Protein AF-A0A523J4W7-F1 (afdb_monomer_lite)

Structure (mmCIF, N/CA/C/O backbone):
data_AF-A0A523J4W7-F1
#
_entry.id   AF-A0A523J4W7-F1
#
loop_
_atom_site.group_PDB
_atom_site.id
_atom_site.type_symbol
_atom_site.label_atom_id
_atom_site.label_alt_id
_atom_site.label_comp_id
_atom_site.label_asym_id
_atom_site.label_entity_id
_atom_site.label_seq_id
_atom_site.pdbx_PDB_ins_code
_atom_site.Cartn_x
_atom_site.Cartn_y
_atom_site.Cartn_z
_atom_site.occupancy
_atom_site.B_iso_or_equiv
_atom_site.auth_seq_id
_atom_site.auth_comp_id
_atom_site.auth_asym_id
_atom_site.auth_atom_id
_atom_site.pdbx_PDB_model_num
ATOM 1 N N . MET A 1 1 ? -36.535 39.498 18.106 1.00 58.19 1 MET A N 1
ATOM 2 C CA . MET A 1 1 ? -37.154 38.245 18.597 1.00 58.19 1 MET A CA 1
ATOM 3 C C . MET A 1 1 ? -37.058 38.218 20.116 1.00 58.19 1 MET A C 1
ATOM 5 O O . MET A 1 1 ? -35.979 38.515 20.617 1.00 58.19 1 MET A O 1
ATOM 9 N N . PRO A 1 2 ? -38.145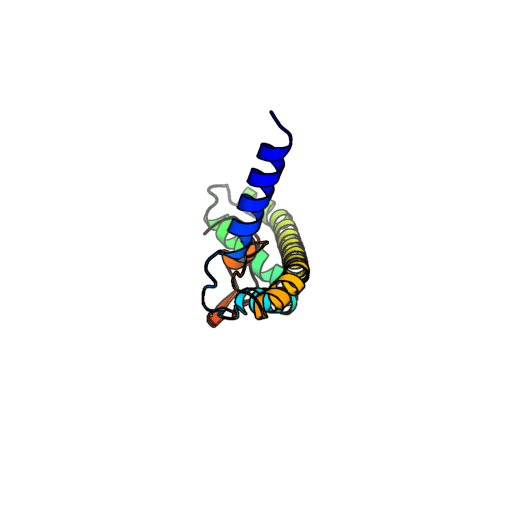 37.937 20.852 1.00 69.81 2 PRO A N 1
ATOM 10 C CA . PRO A 1 2 ? -38.103 37.936 22.310 1.00 69.81 2 PRO A CA 1
ATOM 11 C C . PRO A 1 2 ? -37.202 36.794 22.823 1.00 69.81 2 PRO A C 1
ATOM 13 O O . PRO A 1 2 ? -37.271 35.681 22.294 1.00 69.81 2 PRO A O 1
ATOM 16 N N . PRO A 1 3 ? -36.372 37.033 23.856 1.00 75.31 3 PRO A N 1
ATOM 17 C CA . PRO A 1 3 ? -35.340 36.094 24.324 1.00 75.31 3 PRO A CA 1
ATOM 18 C C . PRO A 1 3 ? -35.903 34.750 24.812 1.00 75.31 3 PRO A C 1
ATOM 20 O O . PRO A 1 3 ? -35.189 33.751 24.868 1.00 75.31 3 PRO A O 1
ATOM 23 N N . VAL A 1 4 ? -37.199 34.709 25.124 1.00 78.50 4 VAL A N 1
ATOM 24 C CA . VAL A 1 4 ? -37.931 33.509 25.542 1.00 78.50 4 VAL A CA 1
ATOM 25 C C . VAL A 1 4 ? -38.067 32.497 24.398 1.00 78.50 4 VAL A C 1
ATOM 27 O O . VAL A 1 4 ? -37.912 31.301 24.626 1.00 78.50 4 VAL A O 1
ATOM 30 N N . VAL A 1 5 ? -38.269 32.960 23.158 1.00 80.00 5 VAL A N 1
ATOM 31 C CA . VAL A 1 5 ? -38.459 32.083 21.986 1.00 80.00 5 VAL A CA 1
ATOM 32 C C . VAL A 1 5 ? -37.146 31.408 21.586 1.00 80.00 5 VAL A C 1
ATOM 34 O O . VAL A 1 5 ? -37.135 30.222 21.274 1.00 80.00 5 VAL A O 1
ATOM 37 N N . ALA A 1 6 ? -36.024 32.129 21.682 1.00 76.06 6 ALA A N 1
ATOM 38 C CA . ALA A 1 6 ? -34.698 31.572 21.415 1.00 76.06 6 ALA A CA 1
ATOM 39 C C . ALA A 1 6 ? -34.321 30.473 22.421 1.00 76.06 6 ALA A C 1
ATOM 41 O O . ALA A 1 6 ? -33.789 29.438 22.033 1.00 76.06 6 ALA A O 1
ATOM 42 N N . ARG A 1 7 ? -34.649 30.663 23.707 1.00 80.81 7 ARG A N 1
ATOM 43 C CA . ARG A 1 7 ? -34.393 29.663 24.757 1.00 80.81 7 ARG A CA 1
ATOM 44 C C . ARG A 1 7 ? -35.250 28.414 24.581 1.00 80.81 7 ARG A C 1
ATOM 46 O O . ARG A 1 7 ? -34.728 27.318 24.720 1.00 80.81 7 ARG A O 1
ATOM 53 N N . LEU A 1 8 ? -36.527 28.573 24.232 1.00 82.38 8 LEU A N 1
ATOM 54 C CA . LEU A 1 8 ? -37.433 27.455 23.952 1.00 82.38 8 LEU A CA 1
ATOM 55 C C . LEU A 1 8 ? -36.992 26.647 22.728 1.00 82.38 8 LEU A C 1
ATOM 57 O O . LEU A 1 8 ? -36.990 25.422 22.788 1.00 82.38 8 LEU A O 1
ATOM 61 N N . ALA A 1 9 ? -36.551 27.314 21.658 1.00 79.12 9 ALA A N 1
ATOM 62 C CA . ALA A 1 9 ? -36.016 26.638 20.478 1.00 79.12 9 ALA A CA 1
ATOM 63 C C . ALA A 1 9 ? -34.752 25.827 20.804 1.00 79.12 9 ALA A C 1
ATOM 65 O O . ALA A 1 9 ? -34.626 24.684 20.372 1.00 79.12 9 ALA A O 1
ATOM 66 N N . LEU A 1 10 ? -33.850 26.383 21.619 1.00 79.25 10 LEU A N 1
ATOM 67 C CA . LEU A 1 10 ? -32.634 25.697 22.062 1.00 79.25 10 LEU A CA 1
ATOM 68 C C . LEU A 1 10 ? -32.953 24.495 22.958 1.00 79.25 10 LEU A C 1
ATOM 70 O O . LEU A 1 10 ? -32.344 23.441 22.804 1.00 79.25 10 LEU A O 1
ATOM 74 N N . LEU A 1 11 ? -33.952 24.633 23.835 1.00 81.19 11 LEU A N 1
ATOM 75 C CA . LEU A 1 11 ? -34.392 23.570 24.736 1.00 81.19 11 LEU A CA 1
ATOM 76 C C . LEU A 1 11 ? -35.047 22.424 23.956 1.00 81.19 11 LEU A C 1
ATOM 78 O O . LEU A 1 11 ? -34.674 21.274 24.155 1.00 81.19 11 LEU A O 1
ATOM 82 N N . VAL A 1 12 ? -35.929 22.729 22.998 1.00 80.31 12 VAL A N 1
ATOM 83 C CA . VAL A 1 12 ? -36.558 21.734 22.109 1.00 80.31 12 VAL A CA 1
ATOM 84 C C . VAL A 1 12 ? -35.526 21.057 21.203 1.00 80.31 12 VAL A C 1
ATOM 86 O O . VAL A 1 12 ? -35.583 19.843 21.030 1.00 80.31 12 VAL A O 1
ATOM 89 N N . PHE A 1 13 ? -34.539 21.798 20.689 1.00 74.94 13 PHE A N 1
ATOM 90 C CA . PHE A 1 13 ? -33.437 21.226 19.910 1.00 74.94 13 PHE A CA 1
ATOM 91 C C . PHE A 1 13 ? -32.570 20.281 20.758 1.00 74.94 13 PHE A C 1
ATOM 93 O O . PHE A 1 13 ? -32.267 19.167 20.334 1.00 74.94 13 PHE A O 1
ATOM 100 N N . SER A 1 14 ? -32.243 20.672 21.996 1.00 72.19 14 SER A N 1
ATOM 101 C CA . SER A 1 14 ? -31.510 19.810 22.933 1.00 72.19 14 SER A CA 1
ATOM 102 C C . SER A 1 14 ? -32.317 18.595 23.402 1.00 72.19 14 SER A C 1
ATOM 104 O O . SER A 1 14 ? -31.745 17.524 23.579 1.00 72.19 14 SER A O 1
ATOM 106 N N . LEU A 1 15 ? -33.642 18.717 23.543 1.00 71.12 15 LEU A N 1
ATOM 107 C CA . LEU A 1 15 ? -34.518 17.597 23.896 1.00 71.12 15 LEU A CA 1
ATOM 108 C C . LEU A 1 15 ? -34.687 16.623 22.722 1.00 71.12 15 LEU A C 1
ATOM 110 O O . LEU A 1 15 ? -34.713 15.415 22.929 1.00 71.12 15 LEU A O 1
ATOM 114 N N . GLY A 1 16 ? -34.738 17.134 21.488 1.00 65.25 16 GLY A N 1
ATOM 115 C CA . GLY A 1 16 ? -34.767 16.320 20.271 1.00 65.25 16 GLY A CA 1
ATOM 116 C 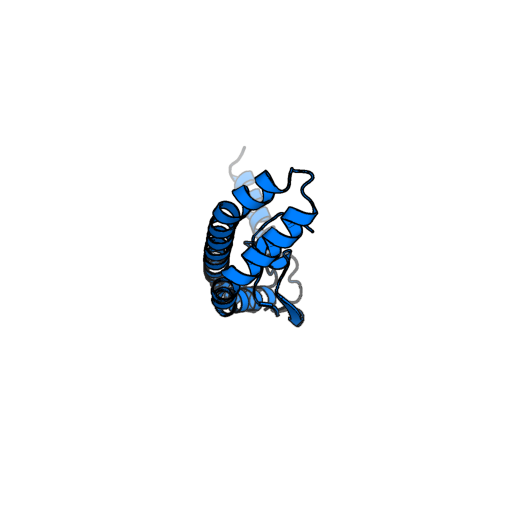C . GLY A 1 16 ? -33.500 15.482 20.081 1.00 65.25 16 GLY A C 1
ATOM 117 O O . GLY A 1 16 ? -33.583 14.348 19.617 1.00 65.25 16 GLY A O 1
ATOM 118 N N . LEU A 1 17 ? -32.343 15.988 20.526 1.00 59.12 17 LEU A N 1
ATOM 119 C CA . LEU A 1 17 ? -31.079 15.238 20.549 1.00 59.12 17 LEU A CA 1
ATOM 120 C C . LEU A 1 17 ? -31.070 14.086 21.572 1.00 59.12 17 LEU A C 1
ATOM 122 O O . LEU A 1 17 ? -30.304 13.142 21.402 1.00 59.12 17 LEU A O 1
ATOM 126 N N . LEU A 1 18 ? -31.919 14.137 22.605 1.00 59.59 18 LEU A N 1
ATOM 127 C CA . LEU A 1 18 ? -32.004 13.113 23.657 1.00 59.59 18 LEU A CA 1
ATOM 128 C C . LEU A 1 18 ? -33.019 11.996 23.355 1.00 59.59 18 LEU A C 1
ATOM 130 O O . LEU A 1 18 ? -32.988 10.966 24.021 1.00 59.59 18 LEU A O 1
ATOM 134 N N . ILE A 1 19 ? -33.907 12.183 22.369 1.00 60.59 19 ILE A N 1
ATOM 135 C CA . ILE A 1 19 ? -34.980 11.229 22.005 1.00 60.59 19 ILE A CA 1
ATOM 136 C C . ILE A 1 19 ? -34.667 10.510 20.672 1.00 60.59 19 ILE A C 1
ATOM 138 O O . ILE A 1 19 ? -35.482 9.754 20.144 1.00 60.59 19 ILE A O 1
ATOM 142 N N . GLY A 1 20 ? -33.469 10.711 20.111 1.00 55.97 20 GLY A N 1
ATOM 143 C CA . GLY A 1 20 ? -33.013 9.959 18.941 1.00 55.97 20 GLY A CA 1
ATOM 144 C C . GLY A 1 20 ? -33.069 8.444 19.197 1.00 55.97 20 GLY A C 1
ATOM 145 O O . GLY A 1 20 ? -32.795 8.013 20.319 1.00 55.97 20 GLY A O 1
ATOM 146 N N . PRO A 1 21 ? -33.444 7.628 18.193 1.00 49.53 21 PRO A N 1
ATOM 147 C CA . PRO A 1 21 ? -33.671 6.203 18.381 1.00 49.53 21 PRO A CA 1
ATOM 148 C C . PRO A 1 21 ? -32.414 5.544 18.948 1.00 49.53 21 PRO A C 1
ATOM 150 O O . PRO A 1 21 ? -31.361 5.534 18.311 1.00 49.53 21 PRO A O 1
ATOM 153 N N . THR A 1 22 ? -32.534 4.971 20.146 1.00 55.03 22 THR A N 1
ATOM 154 C CA . THR A 1 22 ? -31.561 4.028 20.693 1.00 55.03 22 THR A CA 1
ATOM 155 C C . THR A 1 22 ? -31.689 2.729 19.901 1.00 55.03 22 THR A C 1
ATOM 157 O O . THR A 1 22 ? -32.336 1.776 20.340 1.00 55.03 22 THR A O 1
ATOM 160 N N . ALA A 1 23 ? -31.159 2.717 18.678 1.00 50.00 23 ALA A N 1
ATOM 161 C CA . ALA A 1 23 ? -30.941 1.475 17.958 1.00 50.00 23 ALA A CA 1
ATOM 162 C C . ALA A 1 23 ? -30.061 0.567 18.835 1.00 50.00 23 ALA A C 1
ATOM 164 O O . ALA A 1 23 ? -29.197 1.035 19.581 1.00 50.00 23 ALA A O 1
ATOM 165 N N . ALA A 1 24 ? -30.420 -0.713 18.873 1.00 45.91 24 ALA A N 1
ATOM 166 C CA . ALA A 1 24 ? -29.908 -1.685 19.822 1.00 45.91 24 ALA A CA 1
ATOM 167 C C . ALA A 1 24 ? -28.405 -1.908 19.625 1.00 45.91 24 ALA A C 1
ATOM 169 O O . ALA A 1 24 ? -28.045 -2.780 18.847 1.00 45.91 24 ALA A O 1
ATOM 170 N N . ALA A 1 25 ? -27.588 -1.160 20.377 1.00 49.66 25 ALA A N 1
ATOM 171 C CA . ALA A 1 25 ? -26.132 -1.091 20.304 1.00 49.66 25 ALA A CA 1
ATOM 172 C C . ALA A 1 25 ? -25.449 -2.424 19.940 1.00 49.66 25 ALA A C 1
ATOM 174 O O . ALA A 1 25 ? -25.039 -3.196 20.809 1.00 49.66 25 ALA A O 1
ATOM 175 N N . ARG A 1 26 ? -25.296 -2.695 18.643 1.00 54.62 26 ARG A N 1
ATOM 176 C CA . ARG A 1 26 ? -24.368 -3.697 18.136 1.00 54.62 26 ARG A CA 1
ATOM 177 C C . ARG A 1 26 ? -22.990 -3.054 18.112 1.00 54.62 26 ARG A C 1
ATOM 179 O O . ARG A 1 26 ? -22.728 -2.153 17.324 1.00 54.62 26 ARG A O 1
ATOM 186 N N . ALA A 1 27 ? -22.126 -3.519 19.006 1.00 61.28 27 ALA A N 1
ATOM 187 C CA . ALA A 1 27 ? -20.706 -3.203 18.986 1.00 61.28 27 ALA A CA 1
ATOM 188 C C . ALA A 1 27 ? -20.135 -3.503 17.592 1.00 61.28 27 ALA A C 1
ATOM 190 O O . ALA A 1 27 ? -20.205 -4.645 17.129 1.00 61.28 27 ALA A O 1
ATOM 191 N N . ASP A 1 28 ? -19.594 -2.485 16.923 1.00 72.12 28 ASP A N 1
ATOM 192 C CA . ASP A 1 28 ? -19.015 -2.627 15.591 1.00 72.12 28 ASP A CA 1
ATOM 193 C C . ASP A 1 28 ? -17.487 -2.579 15.688 1.00 72.12 28 ASP A C 1
ATOM 195 O O . ASP A 1 28 ? -16.870 -1.524 15.867 1.00 72.12 28 ASP A O 1
ATOM 199 N N . ALA A 1 29 ? -16.881 -3.763 15.599 1.00 82.19 29 ALA A N 1
ATOM 200 C CA . ALA A 1 29 ? -15.436 -3.955 15.655 1.00 82.19 29 ALA A CA 1
ATOM 201 C C . ALA A 1 29 ? -14.745 -3.759 14.294 1.00 82.19 29 ALA A C 1
ATOM 203 O O . ALA A 1 29 ? -13.521 -3.852 14.227 1.00 82.19 29 ALA A O 1
ATOM 204 N N . THR A 1 30 ? -15.488 -3.479 13.216 1.00 84.25 30 THR A N 1
ATOM 205 C CA . THR A 1 30 ? -14.947 -3.384 11.846 1.00 84.25 30 THR A CA 1
ATOM 206 C C . THR A 1 30 ? -13.844 -2.341 11.733 1.00 84.25 30 THR A C 1
ATOM 208 O O . THR A 1 30 ? -12.769 -2.615 11.204 1.00 84.25 30 THR A O 1
ATOM 211 N N . GLN A 1 31 ? -14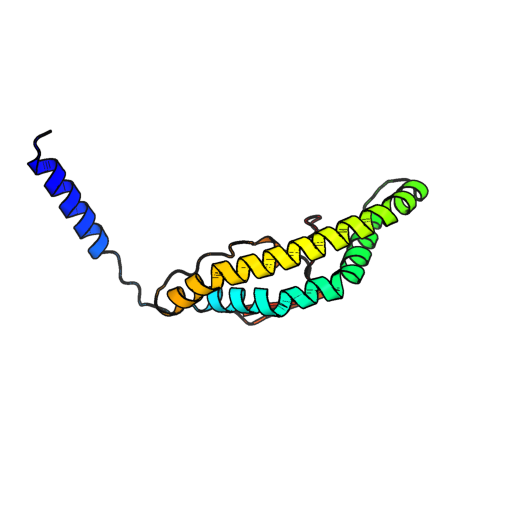.070 -1.154 12.297 1.00 85.62 31 GLN A N 1
ATOM 212 C CA . GLN A 1 31 ? -13.091 -0.070 12.259 1.00 85.62 31 GLN A CA 1
ATOM 213 C C . GLN A 1 31 ? -11.829 -0.408 13.062 1.00 85.62 31 GLN A C 1
ATOM 215 O O . GLN A 1 31 ? -10.716 -0.151 12.605 1.00 85.62 31 GLN A O 1
ATOM 220 N N . LEU A 1 32 ? -11.985 -1.052 14.223 1.00 87.25 32 LEU A N 1
ATOM 221 C CA . LEU A 1 32 ? -10.846 -1.515 15.010 1.00 87.25 32 LEU A CA 1
ATOM 222 C C . LEU A 1 32 ? -10.054 -2.587 14.252 1.00 87.25 32 LEU A C 1
ATOM 224 O O . LEU A 1 32 ? -8.835 -2.483 14.143 1.00 87.25 32 LEU A O 1
ATOM 228 N N . CYS A 1 33 ? -10.740 -3.569 13.670 1.00 87.75 33 CYS A N 1
ATOM 229 C CA . CYS A 1 33 ? -10.122 -4.615 12.864 1.00 87.75 33 CYS A CA 1
ATOM 230 C C . CYS A 1 33 ? -9.309 -4.050 11.698 1.00 87.75 33 CYS A C 1
ATOM 232 O O . CYS A 1 33 ? -8.143 -4.406 11.535 1.00 87.75 33 CYS A O 1
ATOM 234 N N . ARG A 1 34 ? -9.902 -3.133 10.926 1.00 86.19 34 ARG A N 1
ATOM 235 C CA . ARG A 1 34 ? -9.231 -2.458 9.810 1.00 86.19 34 ARG A CA 1
ATOM 236 C C . ARG A 1 34 ? -8.034 -1.632 10.273 1.00 86.19 34 ARG A C 1
ATOM 238 O O . ARG A 1 34 ? -6.995 -1.635 9.614 1.00 86.19 34 ARG A O 1
ATOM 245 N N . SER A 1 35 ? -8.149 -0.947 11.412 1.00 89.12 35 SER A N 1
ATOM 246 C CA . SER A 1 35 ? -7.040 -0.161 11.965 1.00 89.12 35 SER A CA 1
ATOM 247 C C . SER A 1 35 ? -5.844 -1.047 12.326 1.00 89.12 35 SER A C 1
ATOM 249 O O . SER A 1 35 ? -4.711 -0.755 11.941 1.00 89.12 35 SER A O 1
ATOM 251 N N . VAL A 1 36 ? -6.104 -2.184 12.981 1.00 90.38 36 VAL A N 1
ATOM 252 C CA . VAL A 1 36 ? -5.076 -3.150 13.379 1.00 90.38 36 VAL A CA 1
ATOM 253 C C . VAL A 1 36 ? -4.472 -3.831 12.155 1.00 90.38 36 VAL A C 1
ATOM 255 O O . VAL A 1 36 ? -3.249 -3.926 12.070 1.00 90.38 36 VAL A O 1
ATOM 258 N N . SER A 1 37 ? -5.289 -4.258 11.185 1.00 88.81 37 SER A N 1
ATOM 259 C CA . SER A 1 37 ? -4.779 -4.880 9.959 1.00 88.81 37 SER A CA 1
ATOM 260 C C . SER A 1 37 ? -3.931 -3.903 9.146 1.00 88.81 37 SER A C 1
ATOM 262 O O . SER A 1 37 ? -2.874 -4.284 8.651 1.00 88.81 37 SER A O 1
ATOM 264 N N . SER A 1 38 ? -4.321 -2.628 9.084 1.00 89.38 38 SER A N 1
ATOM 265 C CA . SER A 1 38 ? -3.552 -1.587 8.397 1.00 89.38 38 SER A CA 1
ATOM 266 C C . SER A 1 38 ? -2.176 -1.381 9.021 1.00 89.38 38 SER A C 1
ATOM 268 O O . SER A 1 38 ? -1.180 -1.343 8.304 1.00 89.38 38 SER A O 1
ATOM 270 N N . ILE A 1 39 ? -2.099 -1.315 10.353 1.00 91.44 39 ILE A N 1
ATOM 271 C CA . ILE A 1 39 ? -0.821 -1.171 11.066 1.00 91.44 39 ILE A CA 1
ATOM 272 C C . ILE A 1 39 ? 0.038 -2.432 10.901 1.00 91.44 39 ILE A C 1
ATOM 274 O O . ILE A 1 39 ? 1.233 -2.333 10.626 1.00 91.44 39 ILE A O 1
ATOM 278 N N . ALA A 1 40 ? -0.560 -3.614 11.065 1.00 92.19 40 ALA A N 1
ATOM 279 C CA . ALA A 1 40 ? 0.167 -4.879 11.075 1.00 92.19 40 ALA A CA 1
ATOM 280 C C . ALA A 1 40 ? 0.669 -5.300 9.686 1.00 92.19 40 ALA A C 1
ATOM 282 O O . ALA A 1 40 ? 1.738 -5.900 9.580 1.00 92.19 40 ALA A O 1
ATOM 283 N N . LEU A 1 41 ? -0.088 -5.003 8.626 1.00 92.06 41 LEU A N 1
ATOM 284 C CA . LEU A 1 41 ? 0.196 -5.495 7.276 1.00 92.06 41 LEU A CA 1
ATOM 285 C C . LEU A 1 41 ? 0.909 -4.471 6.389 1.00 92.06 41 LEU A C 1
ATOM 287 O O . LEU A 1 41 ? 1.548 -4.880 5.423 1.00 92.06 41 LEU A O 1
ATOM 291 N N . ALA A 1 42 ? 0.896 -3.175 6.713 1.00 91.94 42 ALA A N 1
ATOM 292 C CA . ALA A 1 42 ? 1.624 -2.172 5.929 1.00 91.94 42 ALA A CA 1
ATOM 293 C C . ALA A 1 42 ? 3.131 -2.467 5.728 1.00 91.94 42 ALA A C 1
ATOM 295 O O . ALA A 1 42 ? 3.632 -2.222 4.630 1.00 91.94 42 ALA A O 1
ATOM 296 N N . PRO A 1 43 ? 3.881 -3.050 6.691 1.00 93.31 43 PRO A N 1
ATOM 297 C CA . PRO A 1 43 ? 5.271 -3.445 6.444 1.00 93.31 43 PRO A CA 1
ATOM 298 C C . PRO A 1 43 ? 5.425 -4.469 5.312 1.00 93.31 43 PRO A C 1
ATOM 300 O O . PRO A 1 43 ? 6.444 -4.477 4.621 1.00 93.31 43 PRO A O 1
ATOM 303 N N . THR A 1 44 ? 4.416 -5.318 5.093 1.00 93.81 44 THR A N 1
ATOM 304 C CA . THR A 1 44 ? 4.435 -6.278 3.983 1.00 93.81 44 THR A CA 1
ATOM 305 C C . THR A 1 44 ? 4.317 -5.576 2.633 1.00 93.81 44 THR A C 1
ATOM 307 O O . THR A 1 44 ? 4.963 -5.999 1.680 1.00 93.81 44 THR A O 1
ATOM 310 N N . ASP A 1 45 ? 3.597 -4.453 2.556 1.00 92.00 45 ASP A N 1
ATOM 311 C CA . ASP A 1 45 ? 3.511 -3.655 1.329 1.00 92.00 45 ASP A CA 1
ATOM 312 C C . ASP A 1 45 ? 4.876 -3.063 0.956 1.00 92.00 45 ASP A C 1
ATOM 314 O O . ASP A 1 45 ? 5.270 -3.090 -0.207 1.00 92.00 45 ASP A O 1
ATOM 318 N N . VAL A 1 46 ? 5.648 -2.602 1.948 1.00 94.06 46 VAL A N 1
ATOM 319 C CA . VAL A 1 46 ? 7.025 -2.127 1.729 1.00 94.06 46 VAL A CA 1
ATOM 320 C C . VAL A 1 46 ? 7.924 -3.268 1.262 1.00 94.06 46 VAL A C 1
ATOM 322 O O . VAL A 1 46 ? 8.667 -3.103 0.293 1.00 94.06 46 VAL A O 1
ATOM 325 N N . LEU A 1 47 ? 7.839 -4.431 1.913 1.00 96.19 47 LEU A N 1
ATOM 326 C CA . LEU A 1 47 ? 8.652 -5.600 1.571 1.00 96.19 47 LEU A CA 1
ATOM 327 C C . LEU A 1 47 ? 8.405 -6.074 0.132 1.00 96.19 47 LEU A C 1
ATOM 329 O O . LEU A 1 47 ? 9.351 -6.411 -0.578 1.00 96.19 47 LEU A O 1
ATOM 333 N N . PHE A 1 48 ? 7.144 -6.073 -0.300 1.00 95.62 48 PHE A N 1
ATOM 334 C CA . PHE A 1 48 ? 6.750 -6.496 -1.642 1.00 95.62 48 PHE A CA 1
ATOM 335 C C . PHE A 1 48 ? 6.731 -5.358 -2.672 1.00 95.62 48 PHE A C 1
ATOM 337 O O . PHE A 1 48 ? 6.505 -5.624 -3.852 1.00 95.62 48 PHE A O 1
ATOM 344 N N . SER A 1 49 ? 7.038 -4.117 -2.278 1.00 95.00 49 SER A N 1
ATOM 345 C CA . SER A 1 49 ? 7.032 -2.957 -3.181 1.00 95.00 49 SER A CA 1
ATOM 346 C C . SER A 1 49 ? 7.874 -3.121 -4.457 1.00 95.00 49 SER A C 1
ATOM 348 O O . SER A 1 49 ? 7.381 -2.707 -5.507 1.00 95.00 49 SER A O 1
ATOM 350 N N . PRO A 1 50 ? 9.064 -3.768 -4.456 1.00 94.69 50 PRO A N 1
ATOM 351 C CA . PRO A 1 50 ? 9.824 -4.002 -5.689 1.00 94.69 50 PRO A CA 1
ATOM 352 C C . PRO A 1 50 ? 9.070 -4.910 -6.666 1.00 94.69 50 PRO A C 1
ATOM 354 O O . PRO A 1 50 ? 9.032 -4.665 -7.870 1.00 94.69 50 PRO A O 1
ATOM 357 N N . TYR A 1 51 ? 8.438 -5.958 -6.135 1.00 95.44 51 TYR A N 1
ATOM 358 C CA . TYR A 1 51 ? 7.697 -6.927 -6.934 1.00 95.44 51 TYR A CA 1
ATOM 359 C C . TYR A 1 51 ? 6.428 -6.305 -7.520 1.00 95.44 51 TYR A C 1
ATOM 361 O O . TYR A 1 51 ? 6.170 -6.446 -8.712 1.00 95.44 51 TYR A O 1
ATOM 369 N N . ILE A 1 52 ? 5.675 -5.564 -6.703 1.00 93.50 52 ILE A N 1
ATOM 370 C CA . ILE A 1 52 ? 4.447 -4.887 -7.136 1.00 93.50 52 ILE A CA 1
ATOM 371 C C . ILE A 1 52 ? 4.769 -3.806 -8.174 1.00 93.50 52 ILE A C 1
ATOM 373 O O . ILE A 1 52 ? 4.098 -3.726 -9.192 1.00 93.50 52 ILE A O 1
ATOM 377 N N . ALA A 1 53 ? 5.835 -3.022 -7.984 1.00 93.75 53 ALA A N 1
ATOM 378 C CA . ALA A 1 53 ? 6.254 -2.033 -8.978 1.00 93.75 53 ALA A CA 1
ATOM 379 C C . ALA A 1 53 ? 6.636 -2.681 -10.320 1.00 93.75 53 ALA A C 1
ATOM 381 O O . ALA A 1 53 ? 6.275 -2.169 -11.376 1.00 93.75 53 ALA A O 1
ATOM 382 N N . GLY A 1 54 ? 7.338 -3.820 -10.290 1.00 93.88 54 GLY A N 1
ATOM 383 C CA . GLY A 1 54 ? 7.658 -4.578 -11.502 1.00 93.88 54 GLY A CA 1
ATOM 384 C C . GLY A 1 54 ? 6.412 -5.125 -12.203 1.00 93.88 54 GLY A C 1
ATOM 385 O O . GLY A 1 54 ? 6.300 -5.014 -13.422 1.00 93.88 54 GLY A O 1
ATOM 386 N N . HIS A 1 55 ? 5.466 -5.664 -11.430 1.00 92.25 55 HIS A N 1
ATOM 387 C CA . HIS A 1 55 ? 4.162 -6.103 -11.923 1.00 92.25 55 HIS A CA 1
ATOM 388 C C . HIS A 1 55 ? 3.404 -4.953 -12.601 1.00 92.25 55 HIS A C 1
ATOM 390 O O . HIS A 1 55 ? 2.994 -5.086 -13.751 1.00 92.25 55 HIS A O 1
ATOM 396 N N . ASP A 1 56 ? 3.286 -3.806 -11.932 1.00 91.50 56 ASP A N 1
ATOM 397 C CA . ASP A 1 56 ? 2.511 -2.670 -12.434 1.00 91.50 56 ASP A CA 1
ATOM 398 C C . ASP A 1 56 ? 3.106 -2.083 -13.724 1.00 91.50 56 ASP A C 1
ATOM 400 O O . ASP A 1 56 ? 2.374 -1.726 -14.647 1.00 91.50 56 ASP A O 1
ATOM 404 N N . ILE A 1 57 ? 4.440 -2.034 -13.832 1.00 92.44 57 ILE A N 1
ATOM 405 C CA . ILE A 1 57 ? 5.119 -1.622 -15.072 1.00 92.44 57 ILE A CA 1
ATOM 406 C C . ILE A 1 57 ? 4.875 -2.619 -16.185 1.00 92.44 57 ILE A C 1
ATOM 408 O O . ILE A 1 57 ? 4.613 -2.210 -17.309 1.00 92.44 57 ILE A O 1
ATOM 412 N N . TRP A 1 58 ? 4.986 -3.913 -15.893 1.00 91.19 58 TRP A N 1
ATOM 413 C CA . TRP A 1 58 ? 4.826 -4.950 -16.903 1.00 91.19 58 TRP A CA 1
ATOM 414 C C . TRP A 1 58 ? 3.450 -4.875 -17.565 1.00 91.19 58 TRP A C 1
ATOM 416 O O . TRP A 1 58 ? 3.361 -4.832 -18.791 1.00 91.19 58 TRP A O 1
ATOM 426 N N . TYR A 1 59 ? 2.389 -4.795 -16.761 1.00 89.75 59 TYR A N 1
ATOM 427 C CA . TYR A 1 59 ? 1.039 -4.646 -17.295 1.00 89.75 59 TYR A CA 1
ATOM 428 C C . TYR A 1 59 ? 0.818 -3.270 -17.931 1.00 89.75 59 TYR A C 1
ATOM 430 O O . TYR A 1 59 ? 0.242 -3.200 -19.012 1.00 89.75 59 TYR A O 1
ATOM 438 N N . GLY A 1 60 ? 1.352 -2.192 -17.346 1.00 88.50 60 GLY A N 1
ATOM 439 C CA . GLY A 1 60 ? 1.278 -0.861 -17.956 1.00 88.50 60 GLY A CA 1
ATOM 440 C C . GLY A 1 60 ? 1.925 -0.808 -19.346 1.00 88.50 60 GLY A C 1
ATOM 441 O O . GLY A 1 60 ? 1.347 -0.260 -20.277 1.00 88.50 60 GLY A O 1
ATOM 442 N N . MET A 1 61 ? 3.079 -1.454 -19.531 1.00 88.75 61 MET A N 1
ATOM 443 C CA . MET A 1 61 ? 3.753 -1.551 -20.831 1.00 88.75 61 MET A CA 1
ATOM 444 C C . MET A 1 61 ? 2.947 -2.343 -21.867 1.00 88.75 61 MET A C 1
ATOM 446 O O . MET A 1 61 ? 3.052 -2.049 -23.055 1.00 88.75 61 MET A O 1
ATOM 450 N N . MET A 1 62 ? 2.153 -3.333 -21.444 1.00 87.88 62 MET A N 1
ATOM 451 C CA . MET A 1 62 ? 1.262 -4.077 -22.347 1.00 87.88 62 MET A CA 1
ATOM 452 C C . MET A 1 62 ? 0.083 -3.236 -22.842 1.00 87.88 62 MET A C 1
ATOM 454 O O . MET A 1 62 ? -0.474 -3.535 -23.896 1.00 87.88 62 MET A O 1
ATOM 458 N N . GLU A 1 63 ? -0.294 -2.202 -22.093 1.00 88.50 63 GLU A N 1
ATOM 459 C CA . GLU A 1 63 ? -1.396 -1.299 -22.429 1.00 88.50 63 GLU A CA 1
ATOM 460 C C . GLU A 1 63 ? -0.939 -0.062 -23.215 1.00 88.50 63 GLU A C 1
ATOM 462 O O . GLU A 1 63 ? -1.752 0.590 -23.871 1.00 88.50 63 GLU A O 1
ATOM 467 N N . TRP A 1 64 ? 0.351 0.280 -23.169 1.00 85.44 64 TRP A N 1
ATOM 468 C CA . TRP A 1 64 ? 0.897 1.425 -23.895 1.00 85.44 64 TRP A CA 1
ATOM 469 C C . TRP A 1 64 ? 1.083 1.122 -25.385 1.00 85.44 64 TRP A C 1
ATOM 471 O O . TRP A 1 64 ? 1.758 0.168 -25.761 1.00 85.44 64 TRP A O 1
ATOM 481 N N . ASP A 1 65 ? 0.585 2.014 -26.241 1.00 91.12 65 ASP A N 1
ATOM 482 C CA . ASP A 1 65 ? 0.759 1.949 -27.704 1.00 91.12 65 ASP A CA 1
ATOM 483 C C . ASP A 1 65 ? 2.052 2.660 -28.178 1.00 91.12 65 ASP A C 1
ATOM 485 O O . ASP A 1 65 ? 2.202 3.066 -29.331 1.00 91.12 65 ASP A O 1
ATOM 489 N N . ASP A 1 66 ? 3.000 2.861 -27.258 1.00 89.56 66 ASP A N 1
ATOM 490 C CA . ASP A 1 66 ? 4.262 3.555 -27.513 1.00 89.56 66 ASP A CA 1
ATOM 491 C C . ASP A 1 66 ? 5.310 2.647 -28.183 1.00 89.56 66 ASP A C 1
ATOM 493 O O . ASP A 1 66 ? 5.343 1.437 -27.945 1.00 89.56 66 ASP A O 1
ATOM 497 N N . PRO A 1 67 ? 6.266 3.205 -28.953 1.00 93.81 67 PRO A N 1
ATOM 498 C CA . PRO A 1 67 ? 7.394 2.440 -29.474 1.00 93.81 67 PRO A CA 1
ATOM 499 C C . PRO A 1 67 ? 8.209 1.771 -28.357 1.00 93.81 67 PRO A C 1
ATOM 501 O O . PRO A 1 67 ? 8.552 2.405 -27.359 1.00 93.81 67 PRO A O 1
ATOM 504 N N . LEU A 1 68 ? 8.631 0.521 -28.573 1.00 91.62 68 LEU A N 1
ATOM 505 C CA . LEU A 1 68 ? 9.341 -0.308 -27.583 1.00 91.62 68 LEU A CA 1
ATOM 506 C C . LEU A 1 68 ? 10.567 0.380 -26.951 1.00 91.62 68 LEU A C 1
ATOM 508 O O . LEU A 1 68 ? 10.834 0.215 -25.764 1.00 91.62 68 LEU A O 1
ATOM 512 N N . ALA A 1 69 ? 11.298 1.195 -27.717 1.00 90.31 69 ALA A N 1
ATOM 513 C CA . ALA A 1 69 ? 12.436 1.951 -27.194 1.00 90.31 69 ALA A CA 1
ATOM 514 C C . ALA A 1 69 ? 12.028 2.989 -26.131 1.00 90.31 69 ALA A C 1
ATOM 516 O O . ALA A 1 69 ? 12.744 3.170 -25.146 1.00 90.31 69 ALA A O 1
ATOM 517 N N . LEU A 1 70 ? 10.879 3.648 -26.314 1.00 90.69 70 LEU A N 1
ATOM 518 C CA . LEU A 1 70 ? 10.347 4.614 -25.357 1.00 90.69 70 LEU A CA 1
ATOM 519 C C . LEU A 1 70 ? 9.822 3.902 -24.108 1.00 90.69 70 LEU A C 1
ATOM 521 O O . LEU A 1 70 ? 10.129 4.341 -23.003 1.00 90.69 70 LEU A O 1
ATOM 525 N N . GLN A 1 71 ? 9.129 2.772 -24.286 1.00 89.56 71 GLN A N 1
ATOM 526 C CA . GLN A 1 71 ? 8.630 1.956 -23.176 1.00 89.56 71 GLN A CA 1
ATOM 527 C C . GLN A 1 71 ? 9.769 1.461 -22.271 1.00 89.56 71 GLN A C 1
ATOM 529 O O . GLN A 1 71 ? 9.710 1.597 -21.053 1.00 89.56 71 GLN A O 1
ATOM 534 N N . ILE A 1 72 ? 10.848 0.925 -22.856 1.00 89.19 72 ILE A N 1
ATOM 535 C CA . ILE A 1 72 ? 12.008 0.459 -22.077 1.00 89.19 72 ILE A CA 1
ATOM 536 C C . ILE A 1 72 ? 12.729 1.639 -21.414 1.00 89.19 72 ILE A C 1
ATOM 538 O O . ILE A 1 72 ? 13.136 1.543 -20.255 1.00 89.19 72 ILE A O 1
ATOM 542 N N . GLY A 1 73 ? 12.883 2.758 -22.130 1.00 91.31 73 GLY A N 1
ATOM 543 C CA . GLY A 1 73 ? 13.540 3.954 -21.602 1.00 91.31 73 GLY A CA 1
ATOM 544 C C . GLY A 1 73 ? 12.803 4.573 -20.410 1.00 91.31 73 GLY A C 1
ATOM 545 O O . GLY A 1 73 ? 13.448 5.052 -19.476 1.00 91.31 73 GLY A O 1
ATOM 546 N N . SER A 1 74 ? 11.467 4.532 -20.412 1.00 92.12 74 SER A N 1
ATOM 547 C CA . SER A 1 74 ? 10.631 5.055 -19.326 1.00 92.12 74 SER A CA 1
ATOM 548 C C . SER A 1 74 ? 10.442 4.066 -18.168 1.00 92.12 74 SER A C 1
ATOM 550 O O . SER A 1 74 ? 10.201 4.505 -17.042 1.00 92.12 74 SER A O 1
ATOM 552 N N . ALA A 1 75 ? 10.619 2.759 -18.394 1.00 93.31 75 ALA A N 1
ATOM 553 C CA . ALA A 1 75 ? 10.400 1.722 -17.383 1.00 93.31 75 ALA A CA 1
ATOM 554 C C . ALA A 1 75 ? 11.286 1.884 -16.135 1.00 93.31 75 ALA A C 1
ATOM 556 O O . ALA A 1 75 ? 10.808 1.743 -15.013 1.00 93.31 75 ALA A O 1
ATOM 557 N N . VAL A 1 76 ? 12.572 2.215 -16.299 1.00 92.50 76 VAL A N 1
ATOM 558 C CA . VAL A 1 76 ? 13.506 2.355 -15.163 1.00 92.50 76 VAL A CA 1
ATOM 559 C C . VAL A 1 76 ? 13.124 3.509 -14.224 1.00 92.50 76 VAL A C 1
ATOM 561 O O . VAL A 1 76 ? 12.975 3.261 -13.026 1.00 92.50 76 VAL A O 1
ATOM 564 N N . PRO A 1 77 ? 12.946 4.762 -14.691 1.00 94.81 77 PRO A N 1
ATOM 565 C CA . PRO A 1 77 ? 12.500 5.835 -13.80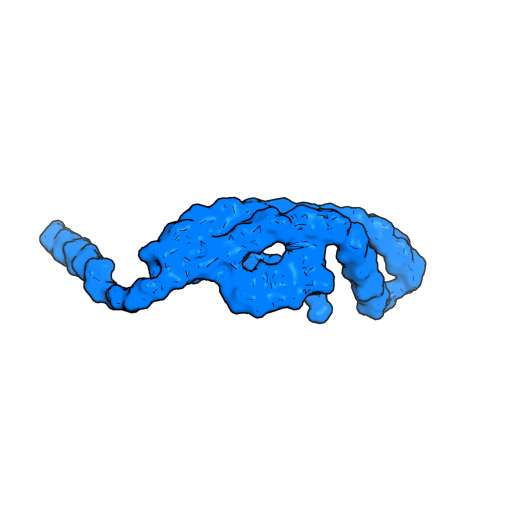3 1.00 94.81 77 PRO A CA 1
ATOM 566 C C . PRO A 1 77 ? 11.085 5.589 -13.256 1.00 94.81 77 PRO A C 1
ATOM 568 O O . PRO A 1 77 ? 10.842 5.881 -12.083 1.00 94.81 77 PRO A O 1
ATOM 571 N N . ALA A 1 78 ? 10.183 4.995 -14.050 1.00 92.88 78 ALA A N 1
ATOM 572 C CA . ALA A 1 78 ? 8.853 4.606 -13.580 1.00 92.88 78 ALA A CA 1
ATOM 573 C C . ALA A 1 78 ? 8.923 3.595 -12.426 1.00 92.88 78 ALA A C 1
ATOM 575 O O . ALA A 1 78 ? 8.179 3.723 -11.458 1.00 92.88 78 ALA A O 1
ATOM 576 N N . TYR A 1 79 ? 9.865 2.650 -12.467 1.00 94.94 79 TYR A N 1
ATOM 577 C CA . TYR A 1 79 ? 10.042 1.646 -11.420 1.00 94.94 79 TYR A CA 1
ATOM 578 C C . TYR A 1 79 ? 10.380 2.269 -10.073 1.00 94.94 79 TYR A C 1
ATOM 580 O O . TYR A 1 79 ? 9.706 2.005 -9.079 1.00 94.94 79 TYR A O 1
ATOM 588 N N . PHE A 1 80 ? 11.388 3.141 -10.034 1.00 96.12 80 PHE A N 1
ATOM 589 C CA . PHE A 1 80 ? 11.765 3.811 -8.790 1.00 96.12 80 PHE A CA 1
ATOM 590 C C . PHE A 1 80 ? 10.659 4.734 -8.277 1.00 96.12 80 PHE A C 1
ATOM 592 O O . PHE A 1 80 ? 10.445 4.814 -7.066 1.00 96.12 80 PHE A O 1
ATOM 599 N N . TYR A 1 81 ? 9.931 5.390 -9.184 1.00 94.88 81 TYR A N 1
ATOM 600 C CA . TYR A 1 81 ? 8.768 6.191 -8.819 1.00 94.88 81 TYR A CA 1
ATOM 601 C C . TYR A 1 81 ? 7.668 5.334 -8.179 1.00 94.88 81 TYR A C 1
ATOM 603 O O . TYR A 1 81 ? 7.179 5.673 -7.102 1.00 94.88 81 TYR A O 1
ATOM 611 N N . LEU A 1 82 ? 7.330 4.194 -8.787 1.00 94.06 82 LEU A N 1
ATOM 612 C CA . LEU A 1 82 ? 6.320 3.274 -8.269 1.00 94.06 82 LEU A CA 1
ATOM 613 C C . LEU A 1 82 ? 6.733 2.679 -6.926 1.00 94.06 82 LEU A C 1
ATOM 615 O O . LEU A 1 82 ? 5.930 2.702 -6.003 1.00 94.06 82 LEU A O 1
ATOM 619 N N . VAL A 1 83 ? 7.984 2.240 -6.757 1.00 95.25 83 VAL A N 1
ATOM 620 C CA . VAL A 1 83 ? 8.487 1.798 -5.443 1.00 95.25 83 VAL A CA 1
ATOM 621 C C . VAL A 1 83 ? 8.313 2.904 -4.396 1.00 95.25 83 VAL A C 1
ATOM 623 O O . VAL A 1 83 ? 7.811 2.641 -3.303 1.00 95.25 83 VAL A O 1
ATOM 626 N N . GLY A 1 84 ? 8.655 4.152 -4.734 1.00 94.88 84 GLY A N 1
ATOM 627 C CA . GLY A 1 84 ? 8.443 5.305 -3.855 1.00 94.88 84 GLY A CA 1
ATOM 628 C C . GLY A 1 84 ? 6.971 5.521 -3.491 1.0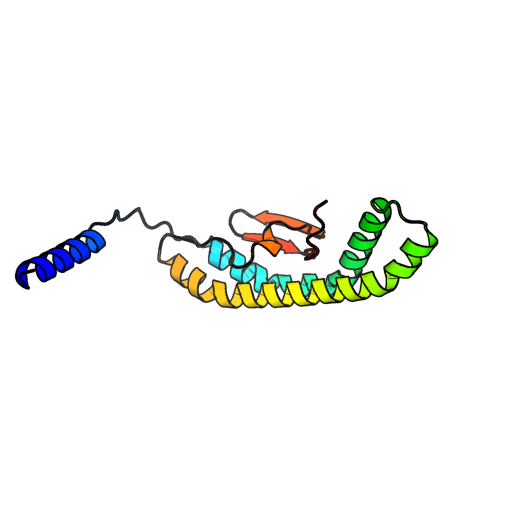0 94.88 84 GLY A C 1
ATOM 629 O O . GLY A 1 84 ? 6.653 5.727 -2.319 1.00 94.88 84 GLY A O 1
ATOM 630 N N . MET A 1 85 ? 6.069 5.410 -4.469 1.00 92.88 85 MET A N 1
ATOM 631 C CA . MET A 1 85 ? 4.618 5.473 -4.261 1.00 92.88 85 MET A CA 1
ATOM 632 C C . MET A 1 85 ? 4.120 4.343 -3.357 1.00 92.88 85 MET A C 1
ATOM 634 O O . MET A 1 85 ? 3.322 4.607 -2.460 1.00 92.88 85 MET A O 1
ATOM 638 N N . GLN A 1 86 ? 4.622 3.114 -3.528 1.00 93.44 86 GLN A N 1
ATOM 639 C CA . GLN A 1 86 ? 4.233 1.985 -2.683 1.00 93.44 86 GLN A CA 1
ATOM 640 C C . GLN A 1 86 ? 4.658 2.198 -1.225 1.00 93.44 86 GLN A C 1
ATOM 642 O O . GLN A 1 86 ? 3.870 1.993 -0.301 1.00 93.44 86 GLN A O 1
ATOM 647 N N . VAL A 1 87 ? 5.889 2.673 -1.007 1.00 94.19 87 VAL A N 1
ATOM 648 C CA . VAL A 1 87 ? 6.385 3.012 0.335 1.00 94.19 87 VAL A CA 1
ATOM 649 C C . VAL A 1 87 ? 5.574 4.157 0.946 1.00 94.19 87 VAL A C 1
ATOM 651 O O . VAL A 1 87 ? 5.166 4.072 2.105 1.00 94.19 87 VAL A O 1
ATOM 654 N N . GLY A 1 88 ? 5.293 5.210 0.173 1.00 93.12 88 GLY A N 1
ATOM 655 C CA . GLY A 1 88 ? 4.457 6.330 0.612 1.00 93.12 88 GLY A CA 1
ATOM 656 C C . GLY A 1 88 ? 3.037 5.894 0.983 1.00 93.12 88 GLY A C 1
ATOM 657 O O . GLY A 1 88 ? 2.531 6.275 2.038 1.00 93.12 88 GLY A O 1
ATOM 658 N N . GLY A 1 89 ? 2.420 5.037 0.167 1.00 91.62 89 GLY A N 1
ATOM 659 C CA . GLY A 1 89 ? 1.108 4.449 0.430 1.00 91.62 89 GLY A CA 1
ATOM 660 C C . GLY A 1 89 ? 1.089 3.590 1.694 1.00 91.62 89 GLY A C 1
ATOM 661 O O . GLY A 1 89 ? 0.199 3.754 2.527 1.00 91.62 89 GLY A O 1
ATOM 662 N N . ALA A 1 90 ? 2.119 2.766 1.911 1.00 92.12 90 ALA A N 1
ATOM 663 C CA . ALA A 1 90 ? 2.263 1.971 3.130 1.00 92.12 90 ALA A CA 1
ATOM 664 C C . ALA A 1 90 ? 2.382 2.849 4.390 1.00 92.12 90 ALA A C 1
ATOM 666 O O . ALA A 1 90 ? 1.749 2.565 5.408 1.00 92.12 90 ALA A O 1
ATOM 667 N N . ILE A 1 91 ? 3.132 3.957 4.323 1.00 93.62 91 ILE A N 1
ATOM 668 C CA . ILE A 1 91 ? 3.209 4.938 5.419 1.00 93.62 91 ILE A CA 1
ATOM 669 C C . ILE A 1 91 ? 1.826 5.538 5.695 1.00 93.62 91 ILE A C 1
ATOM 671 O O . ILE A 1 91 ? 1.395 5.589 6.848 1.00 93.62 91 ILE A O 1
ATOM 675 N N . MET A 1 92 ? 1.102 5.944 4.649 1.00 92.00 92 MET A N 1
ATOM 676 C CA . MET A 1 92 ? -0.250 6.493 4.792 1.00 92.00 92 MET A CA 1
ATOM 677 C C . MET A 1 92 ? -1.233 5.461 5.356 1.00 92.00 92 MET A C 1
ATOM 679 O O . MET A 1 92 ? -2.074 5.819 6.178 1.00 92.00 92 MET A O 1
ATOM 683 N N . ARG A 1 93 ? -1.087 4.176 5.007 1.00 91.19 93 ARG A N 1
ATOM 684 C CA . ARG A 1 93 ? -1.866 3.071 5.587 1.00 91.19 93 ARG A CA 1
ATOM 685 C C . ARG A 1 93 ? -1.616 2.922 7.090 1.00 91.19 93 ARG A C 1
ATOM 687 O O . ARG A 1 93 ? -2.577 2.800 7.849 1.00 91.19 93 ARG A O 1
ATOM 694 N N . VAL A 1 94 ? -0.363 3.009 7.547 1.00 92.88 94 VAL A N 1
ATOM 695 C CA . VAL A 1 94 ? -0.046 3.007 8.991 1.00 92.88 94 VAL A CA 1
ATOM 696 C C . VAL A 1 94 ? -0.652 4.224 9.684 1.00 92.88 94 VAL A C 1
ATOM 698 O O . VAL A 1 94 ? -1.304 4.075 10.716 1.00 92.88 94 VAL A O 1
ATOM 701 N N . ILE A 1 95 ? -0.469 5.418 9.114 1.00 92.25 95 ILE A N 1
ATOM 702 C CA . ILE A 1 95 ? -1.009 6.665 9.672 1.00 92.25 95 ILE A CA 1
ATOM 703 C C . ILE A 1 95 ? -2.537 6.578 9.787 1.00 92.25 95 ILE A C 1
ATOM 705 O O . ILE A 1 95 ? -3.085 6.883 10.846 1.00 92.25 95 ILE A O 1
ATOM 709 N N . SER A 1 96 ? -3.216 6.091 8.743 1.00 90.06 96 SER A N 1
ATOM 710 C CA . SER A 1 96 ? -4.656 5.814 8.760 1.00 90.06 96 SER A CA 1
ATOM 711 C C . SER A 1 96 ? -5.034 4.892 9.907 1.00 90.06 96 SER A C 1
ATOM 713 O O . SER A 1 96 ? -5.929 5.212 10.682 1.00 90.06 96 SER A O 1
ATOM 715 N N . GLY A 1 97 ? -4.329 3.767 10.050 1.00 89.31 97 GLY A N 1
ATOM 716 C CA . GLY A 1 97 ? -4.583 2.816 11.124 1.00 89.31 97 GLY A CA 1
ATOM 717 C C . GLY A 1 97 ? -4.419 3.446 12.508 1.00 89.31 97 GLY A C 1
ATOM 718 O O . GLY A 1 97 ? -5.271 3.254 13.368 1.00 89.31 97 GLY A O 1
ATOM 719 N N . ILE A 1 98 ? -3.391 4.275 12.714 1.00 92.38 98 ILE A N 1
ATOM 720 C CA . ILE A 1 98 ? -3.180 4.986 13.985 1.00 92.38 98 ILE A CA 1
ATOM 721 C C . ILE A 1 98 ? -4.330 5.957 14.280 1.00 92.38 98 ILE A C 1
ATOM 723 O O . ILE A 1 98 ? 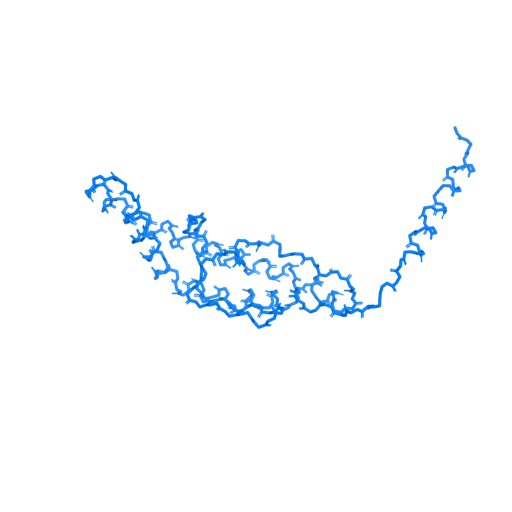-4.791 6.016 15.418 1.00 92.38 98 ILE A O 1
ATOM 727 N N . PHE A 1 99 ? -4.819 6.701 13.283 1.00 90.44 99 PHE A N 1
ATOM 728 C CA . PHE A 1 99 ? -5.940 7.631 13.474 1.00 90.44 99 PHE A CA 1
ATOM 729 C C . PHE A 1 99 ? -7.289 6.924 13.634 1.00 90.44 99 PHE A C 1
ATOM 731 O O . PHE A 1 99 ? -8.142 7.386 14.393 1.00 90.44 99 PHE A O 1
ATOM 738 N N . GLU A 1 100 ? -7.488 5.797 12.954 1.00 87.25 100 GLU A N 1
ATOM 739 C CA . GLU A 1 100 ? -8.704 4.999 13.074 1.00 87.25 100 GLU A CA 1
ATOM 740 C C . GLU A 1 100 ? -8.753 4.192 14.371 1.00 87.25 100 GLU A C 1
ATOM 742 O O . GLU A 1 100 ? -9.850 3.897 14.835 1.00 87.25 100 GLU A O 1
ATOM 747 N N . PHE A 1 101 ? -7.613 3.867 14.987 1.00 90.12 101 PHE A N 1
ATOM 748 C CA . PHE A 1 101 ? -7.564 3.008 16.170 1.00 90.12 101 PHE A CA 1
ATOM 749 C C . PHE A 1 101 ? -8.336 3.575 17.381 1.00 90.12 101 PHE A C 1
ATOM 751 O O . PHE A 1 101 ? -9.180 2.853 17.913 1.00 90.12 101 PHE A O 1
ATOM 758 N N . PRO A 1 102 ? -8.163 4.847 17.813 1.00 87.56 102 PRO A N 1
ATOM 759 C CA . PRO A 1 102 ? -8.952 5.411 18.912 1.00 87.56 102 PRO A CA 1
ATOM 760 C C . PRO A 1 102 ? -10.452 5.462 18.608 1.00 87.56 102 PRO A C 1
ATOM 762 O O . PRO A 1 102 ? -11.274 5.215 19.490 1.00 87.56 102 PRO A O 1
ATOM 765 N N . VAL A 1 103 ? -10.814 5.762 17.355 1.00 85.12 103 VAL A N 1
ATOM 766 C CA . VAL A 1 103 ? -12.216 5.825 16.918 1.00 85.12 103 VAL A CA 1
ATOM 767 C C . VAL A 1 103 ? -12.826 4.423 16.871 1.00 85.12 103 VAL A C 1
ATOM 769 O O . VAL A 1 103 ? -13.940 4.232 17.347 1.00 85.12 103 VAL A O 1
ATOM 772 N N . GLY A 1 104 ? -12.075 3.430 16.393 1.00 85.44 104 GLY A N 1
ATOM 773 C CA . GLY A 1 104 ? -12.455 2.019 16.406 1.00 85.44 104 GLY A CA 1
ATOM 774 C C . GLY A 1 104 ? -12.570 1.445 17.819 1.00 85.44 104 GLY A C 1
ATOM 775 O O . GLY A 1 104 ? -13.465 0.655 18.101 1.00 85.44 104 GLY A O 1
ATOM 776 N N . LEU A 1 105 ? -11.711 1.877 18.748 1.00 86.06 105 LEU A N 1
ATOM 777 C CA . LEU A 1 105 ? -11.826 1.507 20.159 1.00 86.06 105 LEU A CA 1
ATOM 778 C C . LEU A 1 105 ? -13.100 2.097 20.780 1.00 86.06 105 LEU A C 1
ATOM 780 O O . LEU A 1 105 ? -13.793 1.416 21.532 1.00 86.06 105 LEU A O 1
ATOM 784 N N . ALA A 1 106 ? -13.440 3.344 20.440 1.00 83.06 106 ALA A N 1
ATOM 785 C CA . ALA A 1 106 ? -14.685 3.970 20.877 1.00 83.06 106 ALA A CA 1
ATOM 786 C C . ALA A 1 106 ? -15.930 3.314 20.241 1.00 83.06 106 ALA A C 1
ATOM 788 O O . ALA A 1 106 ? -16.954 3.177 20.916 1.00 83.06 106 ALA A O 1
ATOM 789 N N . SER A 1 107 ? -15.846 2.861 18.982 1.00 81.19 107 SER A N 1
ATOM 790 C CA . SER A 1 107 ? -16.948 2.180 18.280 1.00 81.19 107 SER A CA 1
ATOM 791 C C . SER A 1 107 ? -17.240 0.773 18.812 1.00 81.19 107 SER A C 1
ATOM 793 O O . SER A 1 107 ? -18.326 0.245 18.587 1.00 81.19 107 SER A O 1
ATOM 795 N N . LEU A 1 108 ? -16.341 0.172 19.602 1.00 80.19 108 LEU A N 1
ATOM 796 C CA . LEU A 1 108 ? -16.676 -1.053 20.338 1.00 80.19 108 LEU A CA 1
ATOM 797 C C . LEU A 1 108 ? -17.848 -0.848 21.308 1.00 80.19 108 LEU A C 1
ATOM 799 O O . LEU A 1 108 ? -18.576 -1.791 21.600 1.00 80.19 108 LEU A O 1
ATOM 803 N N . PHE A 1 109 ? -18.039 0.375 21.807 1.00 79.06 109 PHE A N 1
ATOM 804 C CA . PHE A 1 109 ? -19.076 0.701 22.789 1.00 79.06 109 PHE A CA 1
ATOM 805 C C . PHE A 1 109 ? -20.243 1.496 22.189 1.00 79.06 109 PHE A C 1
ATOM 807 O O . PHE A 1 109 ? -21.162 1.880 22.915 1.00 79.06 109 PHE A O 1
ATOM 814 N N . ARG A 1 110 ? -20.215 1.777 20.878 1.00 71.25 110 ARG A N 1
ATOM 815 C CA . ARG A 1 110 ? -21.200 2.624 20.196 1.00 71.25 110 ARG A CA 1
ATOM 816 C C . ARG A 1 110 ? -21.399 2.193 18.743 1.00 71.25 110 ARG A C 1
ATOM 818 O O . ARG A 1 110 ? -20.437 1.990 18.017 1.00 71.25 110 ARG A O 1
ATOM 825 N N . GLU A 1 111 ? -22.649 2.175 18.288 1.00 63.53 111 GLU A N 1
ATOM 826 C CA . GLU A 1 111 ? -22.961 1.986 16.869 1.00 63.53 111 GLU A CA 1
ATOM 827 C C . GLU A 1 111 ? -22.469 3.150 16.000 1.00 63.53 111 GLU A C 1
ATOM 829 O O . GLU A 1 111 ? -22.660 4.330 16.322 1.00 63.53 111 GLU A O 1
ATOM 834 N N . GLY A 1 112 ? -21.880 2.792 14.860 1.00 66.38 112 GLY A N 1
ATOM 835 C CA . GLY A 1 112 ? -21.447 3.732 13.834 1.00 66.38 112 GLY A CA 1
ATOM 836 C C . GLY A 1 112 ? -19.961 3.621 13.543 1.00 66.38 112 GLY A C 1
ATOM 837 O O . GLY A 1 112 ? -19.227 4.581 13.790 1.00 66.38 112 GLY A O 1
ATOM 838 N N . SER A 1 113 ? -19.522 2.480 12.993 1.00 66.69 113 SER A N 1
ATOM 839 C CA . SER A 1 113 ? -18.223 2.469 12.325 1.00 66.69 113 SER A CA 1
ATOM 840 C C . SER A 1 113 ? -18.261 3.460 11.172 1.00 66.69 113 SER A C 1
ATOM 842 O O . SER A 1 113 ? -19.216 3.542 10.391 1.00 66.69 113 SER A O 1
ATOM 844 N N . GLN A 1 114 ? -17.217 4.270 11.099 1.00 74.19 114 GLN A N 1
ATOM 845 C CA . GLN A 1 114 ? -17.014 5.128 9.952 1.00 74.19 114 GLN A CA 1
ATOM 846 C C . GLN A 1 114 ? -16.339 4.304 8.850 1.00 74.19 114 GLN A C 1
ATOM 848 O O . GLN A 1 114 ? -15.582 3.357 9.110 1.00 74.19 114 GLN A O 1
ATOM 853 N N . GLY A 1 115 ? -16.619 4.661 7.595 1.00 77.50 115 GLY A N 1
ATOM 854 C CA . GLY A 1 115 ? -15.871 4.122 6.459 1.00 77.50 115 GLY A CA 1
ATOM 855 C C . GLY A 1 115 ? -14.366 4.360 6.624 1.00 77.50 115 GLY A C 1
ATOM 856 O O . GLY A 1 115 ? -13.954 5.190 7.434 1.00 77.50 115 GLY A O 1
ATOM 857 N N . ALA A 1 116 ? -13.547 3.620 5.877 1.00 78.12 116 ALA A N 1
ATOM 858 C CA . ALA A 1 116 ? -12.097 3.790 5.917 1.00 78.12 116 ALA A CA 1
ATOM 859 C C . ALA A 1 116 ? -11.719 5.245 5.628 1.00 78.12 116 ALA A C 1
ATOM 861 O O . ALA A 1 116 ? -12.228 5.839 4.671 1.00 78.12 116 ALA A O 1
ATOM 862 N N . LEU A 1 117 ? -10.829 5.800 6.453 1.00 78.44 117 LEU A N 1
ATOM 863 C CA . LEU A 1 117 ? -10.300 7.150 6.285 1.00 78.44 117 LEU A CA 1
ATOM 864 C C . LEU A 1 117 ? -9.520 7.241 4.966 1.00 78.44 117 LEU A C 1
ATOM 866 O O . LEU A 1 117 ? -9.578 8.251 4.269 1.00 78.44 117 LEU A O 1
ATOM 870 N N . PHE A 1 118 ? -8.857 6.141 4.595 1.00 76.75 118 PHE A N 1
ATOM 871 C CA . PHE A 1 118 ? -8.166 5.966 3.325 1.00 76.75 118 PHE A CA 1
ATOM 872 C C . PHE A 1 118 ? -8.661 4.708 2.601 1.00 76.75 118 PHE A C 1
ATOM 874 O O . PHE A 1 118 ? -8.198 3.599 2.849 1.00 76.75 118 PHE A O 1
ATOM 881 N N . ARG A 1 119 ? -9.585 4.899 1.651 1.00 75.44 119 ARG A N 1
ATOM 882 C CA . ARG A 1 119 ? -10.150 3.822 0.812 1.00 75.44 119 ARG A CA 1
ATOM 883 C C . ARG A 1 119 ? -9.187 3.246 -0.219 1.00 75.44 119 ARG A C 1
ATOM 885 O O . ARG A 1 119 ? -9.398 2.138 -0.689 1.00 75.44 119 ARG A O 1
ATOM 892 N N . ALA A 1 120 ? -8.116 3.971 -0.539 1.00 66.62 120 ALA A N 1
ATOM 893 C CA . ALA A 1 120 ? -7.139 3.552 -1.542 1.00 66.62 120 ALA A CA 1
ATOM 894 C C . ALA A 1 120 ? -6.490 2.194 -1.232 1.00 66.62 120 ALA A C 1
ATOM 896 O O . ALA A 1 120 ? -5.909 1.599 -2.118 1.00 66.62 120 ALA A O 1
ATOM 897 N N . HIS A 1 121 ? -6.563 1.702 0.003 1.00 72.50 121 HIS A N 1
ATOM 898 C CA . HIS A 1 121 ? -6.098 0.362 0.344 1.00 72.50 121 HIS A CA 1
ATOM 899 C C . HIS A 1 121 ? -7.174 -0.730 0.156 1.00 72.50 121 HIS A C 1
ATOM 901 O O . HIS A 1 121 ? -6.854 -1.877 -0.156 1.00 72.50 121 HIS A O 1
ATOM 907 N N . ASP A 1 122 ? -8.448 -0.391 0.352 1.00 76.44 122 ASP A N 1
ATOM 908 C CA . ASP A 1 122 ? -9.551 -1.355 0.302 1.00 76.44 122 ASP A CA 1
ATOM 909 C C . ASP A 1 122 ? -9.939 -1.707 -1.144 1.00 76.44 122 ASP A C 1
ATOM 911 O O . ASP A 1 122 ? -10.401 -2.819 -1.409 1.00 76.44 122 ASP A O 1
ATOM 915 N N . ASP A 1 123 ? -9.710 -0.790 -2.084 1.00 80.44 123 ASP A N 1
ATOM 916 C CA . ASP A 1 123 ? -10.166 -0.926 -3.472 1.00 80.44 123 ASP A CA 1
ATOM 917 C C . ASP A 1 123 ? -9.060 -1.370 -4.447 1.00 80.44 123 ASP A C 1
ATOM 919 O O . ASP A 1 123 ? -9.338 -1.617 -5.618 1.00 80.44 123 ASP A O 1
ATOM 923 N N . THR A 1 124 ? -7.808 -1.502 -4.001 1.00 81.44 124 THR A N 1
ATOM 924 C CA . THR A 1 124 ? -6.679 -1.758 -4.906 1.00 81.44 124 THR A CA 1
ATOM 925 C C . THR A 1 124 ? -6.282 -3.221 -5.026 1.00 81.44 124 THR A C 1
ATOM 927 O O . THR A 1 124 ? -6.572 -4.061 -4.167 1.00 81.44 124 THR A O 1
ATOM 930 N N . TYR A 1 125 ? -5.576 -3.540 -6.114 1.00 86.69 125 TYR A N 1
ATOM 931 C CA . TYR A 1 125 ? -4.926 -4.834 -6.282 1.00 86.69 125 TYR A CA 1
ATOM 932 C C . TYR A 1 125 ? -4.036 -5.161 -5.075 1.00 86.69 125 TYR A C 1
ATOM 934 O O . TYR A 1 125 ? -3.331 -4.297 -4.557 1.00 86.69 125 TYR A O 1
ATOM 942 N N . ALA A 1 126 ? -4.050 -6.418 -4.640 1.00 89.06 126 ALA A N 1
ATOM 943 C CA . ALA A 1 126 ? -3.145 -6.931 -3.625 1.00 89.06 126 ALA A CA 1
ATOM 944 C C . ALA A 1 126 ? -2.668 -8.323 -4.032 1.00 89.06 126 ALA A C 1
ATOM 946 O O . ALA A 1 126 ? -3.448 -9.106 -4.574 1.00 89.06 126 ALA A O 1
ATOM 947 N N . LEU A 1 127 ? -1.409 -8.646 -3.728 1.00 90.00 127 LEU A N 1
ATOM 948 C CA . LEU A 1 127 ? -0.833 -9.968 -4.009 1.00 90.00 127 LEU A CA 1
ATOM 949 C C . LEU A 1 127 ? -1.629 -11.100 -3.362 1.00 90.00 127 LEU A C 1
ATOM 951 O O . LEU A 1 127 ? -1.757 -12.187 -3.919 1.00 90.00 127 LEU A O 1
ATOM 955 N N . TYR A 1 128 ? -2.158 -10.833 -2.174 1.00 90.25 128 TYR A N 1
ATOM 956 C CA . TYR A 1 128 ? -3.087 -11.715 -1.498 1.00 90.25 128 TYR A CA 1
ATOM 957 C C . TYR A 1 128 ? -4.157 -10.877 -0.809 1.00 90.25 128 TYR A C 1
ATOM 959 O O . TYR A 1 128 ? -3.849 -9.916 -0.098 1.00 90.25 128 TYR A O 1
ATOM 967 N N . SER A 1 129 ? -5.415 -11.251 -1.026 1.00 90.12 129 SER A N 1
ATOM 968 C CA . SER A 1 129 ? -6.577 -10.615 -0.423 1.00 90.12 129 SER A CA 1
ATOM 969 C C . SER A 1 129 ? -7.566 -11.686 0.005 1.00 90.12 129 SER A C 1
ATOM 971 O O . SER A 1 129 ? -8.010 -12.490 -0.813 1.00 90.12 129 SER A O 1
ATOM 973 N N . GLU A 1 130 ? -7.919 -11.681 1.287 1.00 89.19 130 GLU A N 1
ATOM 974 C CA . GLU A 1 130 ? -8.981 -12.525 1.817 1.00 89.19 130 GLU A CA 1
ATOM 975 C C . GLU A 1 130 ? -9.881 -11.724 2.762 1.00 89.19 130 GLU A C 1
ATOM 977 O O . GLU A 1 130 ? -9.425 -10.951 3.612 1.00 89.19 130 GLU A O 1
ATOM 982 N N . ASN A 1 131 ? -11.191 -11.893 2.581 1.00 81.62 131 ASN A N 1
ATOM 983 C CA . ASN A 1 131 ? -12.210 -11.152 3.312 1.00 81.62 131 ASN A CA 1
ATOM 984 C C . ASN A 1 131 ? -12.720 -11.985 4.490 1.00 81.62 131 ASN A C 1
ATOM 986 O O . ASN A 1 131 ? -13.713 -12.704 4.376 1.00 81.62 131 ASN A O 1
ATOM 990 N N . PHE A 1 132 ? -12.078 -11.850 5.652 1.00 80.81 132 PHE A N 1
ATOM 991 C CA . PHE A 1 132 ? -12.550 -12.447 6.907 1.00 80.81 132 PHE A CA 1
ATOM 992 C C . PHE A 1 132 ? -13.647 -11.584 7.553 1.00 80.81 132 PHE A C 1
ATOM 994 O O . PHE A 1 132 ? -13.511 -11.082 8.670 1.00 80.81 132 PHE A O 1
ATOM 1001 N N . GLY A 1 133 ? -14.741 -11.365 6.817 1.00 77.88 133 GLY A N 1
ATOM 1002 C CA . GLY A 1 133 ? -15.851 -10.512 7.241 1.00 77.88 133 GLY A CA 1
ATOM 1003 C C . GLY A 1 133 ? -15.407 -9.056 7.465 1.00 77.88 133 GLY A C 1
ATOM 1004 O O . GLY A 1 133 ? -14.937 -8.430 6.519 1.00 77.88 133 GLY A O 1
ATOM 1005 N N . PRO A 1 134 ? -15.541 -8.495 8.682 1.00 71.38 134 PRO A N 1
ATOM 1006 C CA . PRO A 1 134 ? -15.201 -7.097 8.964 1.00 71.38 134 PRO A CA 1
ATOM 1007 C C . PRO A 1 134 ? -13.688 -6.805 9.011 1.00 71.38 134 PRO A C 1
ATOM 1009 O O . PRO A 1 134 ? -13.290 -5.654 9.184 1.00 71.38 134 PRO A O 1
ATOM 1012 N N . CYS A 1 135 ? -12.836 -7.827 8.887 1.00 78.88 135 CYS A N 1
ATOM 1013 C CA . CYS A 1 135 ? -11.387 -7.711 9.037 1.00 78.88 135 CYS A CA 1
ATOM 1014 C C . CYS A 1 135 ? -10.695 -8.176 7.739 1.00 78.88 135 CYS A C 1
ATOM 1016 O O . CYS A 1 135 ? -10.209 -9.308 7.679 1.00 78.88 135 CYS A O 1
ATOM 1018 N N . PRO A 1 136 ? -10.673 -7.354 6.671 1.00 80.94 136 PRO A N 1
ATOM 1019 C CA . PRO A 1 136 ? -10.003 -7.729 5.433 1.00 80.94 136 PRO A CA 1
ATOM 1020 C C . PRO A 1 136 ? -8.493 -7.848 5.666 1.00 80.94 136 PRO A C 1
ATOM 1022 O O . PRO A 1 136 ? -7.858 -6.968 6.262 1.00 80.94 136 PRO A O 1
ATOM 1025 N N . VAL A 1 137 ? -7.920 -8.951 5.186 1.00 86.94 137 VAL A N 1
ATOM 1026 C CA . VAL A 1 137 ? -6.477 -9.196 5.193 1.00 86.94 137 VAL A CA 1
ATOM 1027 C C . VAL A 1 137 ? -5.979 -8.998 3.773 1.00 86.94 137 VAL A C 1
ATOM 1029 O O . VAL A 1 137 ? -6.379 -9.711 2.855 1.00 86.94 137 VAL A O 1
ATOM 1032 N N . ARG A 1 138 ? -5.112 -8.002 3.596 1.00 88.56 138 ARG A N 1
ATOM 1033 C CA . ARG A 1 138 ? -4.500 -7.668 2.309 1.00 88.56 138 ARG A CA 1
ATOM 1034 C C . ARG A 1 138 ? -3.003 -7.478 2.476 1.00 88.56 138 ARG A C 1
ATOM 1036 O O . ARG A 1 138 ? -2.574 -6.658 3.297 1.00 88.56 138 ARG A O 1
ATOM 1043 N N . ILE A 1 139 ? -2.245 -8.234 1.690 1.00 88.81 139 ILE A N 1
ATOM 1044 C CA . ILE A 1 139 ? -0.782 -8.288 1.700 1.00 88.81 139 ILE A CA 1
ATOM 1045 C C . ILE A 1 139 ? -0.283 -7.819 0.340 1.00 88.81 139 ILE A C 1
ATOM 1047 O O . ILE A 1 139 ? -0.746 -8.313 -0.689 1.00 88.81 139 ILE A O 1
ATOM 1051 N N . GLY A 1 140 ? 0.680 -6.898 0.341 1.00 87.25 140 GLY A N 1
ATOM 1052 C CA . GLY A 1 140 ? 1.295 -6.418 -0.890 1.00 87.25 140 GLY A CA 1
ATOM 1053 C C . GLY A 1 140 ? 0.295 -5.662 -1.755 1.00 87.25 140 GLY A C 1
ATOM 1054 O O . GLY A 1 140 ? 0.044 -6.053 -2.892 1.00 87.25 140 GLY A O 1
ATOM 1055 N N . SER A 1 141 ? -0.316 -4.625 -1.186 1.00 88.62 141 SER A N 1
ATOM 1056 C CA . SER A 1 141 ? -1.296 -3.801 -1.902 1.00 88.62 141 SER A CA 1
ATOM 1057 C C . SER A 1 141 ? -0.595 -2.834 -2.845 1.00 88.62 141 SER A C 1
ATOM 1059 O O . SER A 1 141 ? 0.394 -2.215 -2.454 1.00 88.62 141 SER A O 1
ATOM 1061 N N . SER A 1 142 ? -1.113 -2.688 -4.063 1.00 89.25 142 SER A N 1
ATOM 1062 C CA . SER A 1 142 ? -0.677 -1.629 -4.962 1.00 89.25 142 SER A CA 1
ATOM 1063 C C . SER A 1 142 ? -1.380 -0.323 -4.607 1.00 89.25 142 SER A C 1
ATOM 1065 O O . SER A 1 142 ? -2.591 -0.277 -4.423 1.00 89.25 142 SER A O 1
ATOM 1067 N N . TYR A 1 143 ? -0.614 0.755 -4.511 1.00 86.06 143 TYR A N 1
ATOM 1068 C CA . TYR A 1 143 ? -1.100 2.123 -4.347 1.00 86.06 143 TYR A CA 1
ATOM 1069 C C . TYR A 1 143 ? -1.061 2.904 -5.666 1.00 86.06 143 TYR A C 1
ATOM 1071 O O . TYR A 1 143 ? -1.247 4.123 -5.683 1.00 86.06 143 TYR A O 1
ATOM 1079 N N . ASN A 1 144 ? -0.810 2.210 -6.776 1.00 83.44 144 ASN A N 1
ATOM 1080 C CA . ASN A 1 144 ? -0.930 2.774 -8.103 1.00 83.44 144 ASN A CA 1
ATOM 1081 C C . ASN A 1 144 ? -2.416 2.786 -8.500 1.00 83.44 144 ASN A C 1
ATOM 1083 O O . ASN A 1 144 ? -3.043 1.737 -8.588 1.00 83.44 144 ASN A O 1
ATOM 1087 N N . MET A 1 145 ? -2.997 3.969 -8.717 1.00 63.47 145 MET A N 1
ATOM 1088 C CA . MET A 1 145 ? -4.420 4.125 -9.074 1.00 63.47 145 MET A CA 1
ATOM 1089 C C . MET A 1 145 ? -4.715 3.842 -10.555 1.00 63.47 145 MET A C 1
ATOM 1091 O O . MET A 1 145 ? -5.793 4.184 -11.045 1.00 63.47 145 MET A O 1
ATOM 1095 N N . ILE A 1 146 ? -3.761 3.266 -11.291 1.00 58.03 146 ILE A N 1
ATOM 1096 C CA . ILE A 1 146 ? -4.008 2.782 -12.647 1.00 58.03 146 ILE A CA 1
ATOM 1097 C C . ILE A 1 146 ? -4.857 1.520 -12.486 1.00 58.03 146 ILE A C 1
ATOM 1099 O O . ILE A 1 146 ? -4.348 0.436 -12.223 1.00 58.03 146 ILE A O 1
ATOM 1103 N N . ASN A 1 147 ? -6.175 1.725 -12.498 1.00 50.34 147 ASN A N 1
ATOM 1104 C CA . ASN A 1 147 ? -7.173 0.669 -12.416 1.00 50.34 147 ASN A CA 1
ATOM 1105 C C . ASN A 1 147 ? -6.983 -0.285 -13.600 1.00 50.34 147 ASN A C 1
ATOM 1107 O O . ASN A 1 147 ? -7.100 0.158 -14.743 1.00 50.34 147 ASN A O 1
ATOM 1111 N N . TYR A 1 148 ? -6.721 -1.557 -13.304 1.00 48.56 148 TYR A N 1
ATOM 1112 C CA . TYR A 1 148 ? -6.922 -2.669 -14.234 1.00 48.56 148 TYR A CA 1
ATOM 1113 C C . TYR A 1 148 ? -8.408 -3.033 -14.316 1.00 48.56 148 TYR A C 1
ATOM 1115 O O . TYR A 1 148 ? -9.086 -2.962 -13.261 1.00 48.56 148 TYR A O 1
#

Radius of gyration: 22.92 Å; chains: 1; bounding box: 52×51×55 Å

Sequence (148 aa):
MPPVVARLALLVFSLGLLIGPTAAARADATQLCRSVSSIALAPTDVLFSPYIAGHDIWYGMMEWDDPLALQIGSAVPAYFYLVGMQVGGAIMRVISGIFEFPVGLASLFREGSQGALFRAHDDTYALYSENFGPCPVRIGSSYNMINY

Foldseek 3Di:
DPPVVVVVVVVVVVVVVVPPDPDPQDQDLLLQLQLVLLQVALVLLLVCQLVVLVVVLVVVLVVDPDDPVVSVVVSVVSSVVQSVLSNVVSVVSNVQSVVSNVVSVVSSGGPDDDPRPDCLQVPFDAPDWDCPDSRIHGGNTGSPPPDD

pLDDT: mean 82.81, std 12.29, range [45.91, 96.19]

Secondary structure (DSSP, 8-state):
--HHHHHHHHHHHHHHHHSS---------HHHHHHHHHHHHHHHHHHHHHHHHHHHHHHHHHH--S-HHHHHHHHHHHHHHHHHHHHHHHHHHHHHHHHHHHHHHHHTTSS-PPPPS-GGGTSS-EEEEEEETTEEEEEEE-------